Protein AF-A0A9X4RFJ2-F1 (afdb_monomer_lite)

Radius of gyration: 28.26 Å; chains: 1; bounding box: 48×61×90 Å

Foldseek 3Di:
DDDDPDDDDDLLCVCLVVLLVVVVVVDALVRSCVVVVHDSVSSVSNCVNNVHDGDDPDPVVVVVVVVVVLVVLVVLLVVLVVQLVVLVVVLVVCVVVVVVVSNVVSVVSNVVSVVSNCVSCPDPPVVVVVVVVVVVVVVVVVVVVVVVVD

pLDDT: mean 85.07, std 13.11, range [47.47, 97.88]

Sequence (150 aa):
MSAQRPKKPTKAHELAPRVAELHAAGMSAYAIRRELGCAAGTVQRAAQVAGVTFARPPAAAIEAVVIDAAQRRDRLADRWFRAAGAALDNLDGALADGDHQAARAYAMVAGIGTDKLLTLTPAHDPESEGRTAALAALGELMGAIRASDD

Organism: NCBI:txid2710754

Secondary structure (DSSP, 8-state):
--PPPPPPPPHHHHHHHHHHHHHHTT--HHHHHHHTT--HHHHHHHHHHTT--PPPPPHHHHHHHHHHHHHHHHHHHHHHHHHHHHHHHHHHHHHHTT-HHHHHHHHHHHHHHHHHHHHHS----HHHHHHHHHHHHHHHHHHHHHHH--

Structure (mmCIF, N/CA/C/O backbone):
data_AF-A0A9X4RFJ2-F1
#
_entry.id   AF-A0A9X4RFJ2-F1
#
loop_
_atom_site.group_PDB
_atom_site.id
_atom_site.type_symbol
_atom_site.label_atom_id
_atom_site.label_alt_id
_atom_site.label_comp_id
_atom_site.label_asym_id
_atom_site.label_entity_id
_atom_site.label_seq_id
_atom_site.pdbx_PDB_ins_code
_atom_site.Cartn_x
_atom_site.Cartn_y
_atom_site.Cartn_z
_atom_site.occupancy
_atom_site.B_iso_or_equiv
_atom_site.auth_seq_id
_atom_site.auth_comp_id
_atom_site.auth_asym_id
_atom_site.auth_atom_id
_atom_site.pdbx_PDB_model_num
ATOM 1 N N . MET A 1 1 ? 1.860 16.191 59.483 1.00 51.91 1 MET A N 1
ATOM 2 C CA . MET A 1 1 ? 1.108 15.384 58.496 1.00 51.91 1 MET A CA 1
ATOM 3 C C . MET A 1 1 ? 0.820 16.273 57.294 1.00 51.91 1 MET A C 1
ATOM 5 O O . MET A 1 1 ? -0.057 17.121 57.382 1.00 51.91 1 MET A O 1
ATOM 9 N N . SER A 1 2 ? 1.616 16.186 56.225 1.00 47.47 2 SER A N 1
ATOM 10 C CA . SER A 1 2 ? 1.425 17.041 55.043 1.00 47.47 2 SER A CA 1
ATOM 11 C C . SER A 1 2 ? 0.247 16.536 54.215 1.00 47.47 2 SER A C 1
ATOM 13 O O . SER A 1 2 ? 0.302 15.438 53.667 1.00 47.47 2 SER A O 1
ATOM 15 N N . ALA A 1 3 ? -0.817 17.335 54.138 1.00 59.97 3 ALA A N 1
ATOM 16 C CA . ALA A 1 3 ? -1.978 17.066 53.300 1.00 59.97 3 ALA A CA 1
ATOM 17 C C . ALA A 1 3 ? -1.573 17.114 51.819 1.00 59.97 3 ALA A C 1
ATOM 19 O O . ALA A 1 3 ? -1.134 18.144 51.302 1.00 59.97 3 ALA A O 1
ATOM 20 N N . GLN A 1 4 ? -1.693 15.980 51.137 1.00 63.78 4 GLN A N 1
ATOM 21 C CA . GLN A 1 4 ? -1.378 15.862 49.722 1.00 63.78 4 GLN A CA 1
ATOM 22 C C . GLN A 1 4 ? -2.454 16.590 48.908 1.00 63.78 4 GLN A C 1
ATOM 24 O O . GLN A 1 4 ? -3.640 16.283 49.018 1.00 63.78 4 GLN A O 1
ATOM 29 N N . ARG A 1 5 ? -2.051 17.594 48.117 1.00 60.06 5 ARG A N 1
ATOM 30 C CA . ARG A 1 5 ? -2.975 18.346 47.251 1.00 60.06 5 ARG A CA 1
ATOM 31 C C . ARG A 1 5 ? -3.689 17.391 46.281 1.00 60.06 5 ARG A C 1
ATOM 33 O O . ARG A 1 5 ? -3.018 16.534 45.698 1.00 60.06 5 ARG A O 1
ATOM 40 N N . PRO A 1 6 ? -5.005 17.554 46.050 1.00 60.19 6 PRO A N 1
ATOM 41 C CA . PRO A 1 6 ? -5.733 16.718 45.104 1.00 60.19 6 PRO A CA 1
ATOM 42 C C . PRO A 1 6 ? -5.138 16.873 43.697 1.00 60.19 6 PRO A C 1
ATOM 44 O O . PRO A 1 6 ? -4.917 17.987 43.213 1.00 60.19 6 PRO A O 1
ATOM 47 N N . LYS A 1 7 ? -4.837 15.741 43.046 1.00 74.12 7 LYS A N 1
ATOM 48 C CA . LYS A 1 7 ? -4.356 15.707 41.657 1.00 74.12 7 LYS A CA 1
ATOM 49 C C . LYS A 1 7 ? -5.440 16.301 40.758 1.00 74.12 7 LYS A C 1
ATOM 51 O O . LYS A 1 7 ? -6.591 15.880 40.835 1.00 74.12 7 LYS A O 1
ATOM 56 N N . LYS A 1 8 ? -5.070 17.257 39.898 1.00 77.06 8 LYS A N 1
ATOM 57 C CA . LYS A 1 8 ? -5.996 17.803 38.898 1.00 77.06 8 LYS A CA 1
ATOM 58 C C . LYS A 1 8 ? -6.567 16.658 38.048 1.00 77.06 8 LYS A C 1
ATOM 60 O O . LYS A 1 8 ? -5.794 15.768 37.672 1.00 77.06 8 LYS A O 1
ATOM 65 N N . PRO A 1 9 ? -7.878 16.672 37.747 1.00 77.62 9 PRO A N 1
ATOM 66 C CA . PRO A 1 9 ? -8.470 15.685 36.862 1.00 77.62 9 PRO A CA 1
ATOM 67 C C . PRO A 1 9 ? -7.751 15.722 35.514 1.00 77.62 9 PRO A C 1
ATOM 69 O O . PRO A 1 9 ? -7.349 16.775 35.019 1.00 77.62 9 PRO A O 1
ATOM 72 N N . THR A 1 10 ? -7.511 14.545 34.947 1.00 88.25 10 THR A N 1
ATOM 73 C CA . THR A 1 10 ? -6.896 14.455 33.625 1.00 88.25 10 THR A CA 1
ATOM 74 C C . THR A 1 10 ? -7.923 14.832 32.563 1.00 88.25 10 THR A C 1
ATOM 76 O O . THR A 1 10 ? -9.116 14.605 32.743 1.00 88.25 10 THR A O 1
ATOM 79 N N . LYS A 1 11 ? -7.464 15.295 31.396 1.00 88.31 11 LYS A N 1
ATOM 80 C CA . LYS A 1 11 ? -8.329 15.571 30.234 1.00 88.31 11 LYS A CA 1
ATOM 81 C C . LYS A 1 11 ? -9.247 14.393 29.859 1.00 88.31 11 LYS A C 1
ATOM 83 O O . LYS A 1 11 ? -10.318 14.587 29.307 1.00 88.31 11 LYS A O 1
ATOM 88 N N . ALA A 1 12 ? -8.844 13.159 30.173 1.00 90.06 12 ALA A N 1
ATOM 89 C CA . ALA A 1 12 ? -9.683 11.978 29.984 1.00 90.06 12 ALA A CA 1
ATOM 90 C C . ALA A 1 12 ? -10.909 11.951 30.918 1.00 90.06 12 ALA A C 1
ATOM 92 O O . ALA A 1 12 ? -11.975 11.547 30.475 1.00 90.06 12 ALA A O 1
ATOM 93 N N . HIS A 1 13 ? -10.780 12.409 32.169 1.00 92.44 13 HIS A N 1
ATOM 94 C CA . HIS A 1 13 ? -11.915 12.536 33.092 1.00 92.44 13 HIS A CA 1
ATOM 95 C C . HIS A 1 13 ? -12.878 13.638 32.652 1.00 92.44 13 HIS A C 1
ATOM 97 O O . HIS A 1 13 ? -14.085 13.459 32.740 1.00 92.44 13 HIS A O 1
ATOM 103 N N . GLU A 1 14 ? -12.350 14.745 32.129 1.00 94.06 14 GLU A N 1
ATOM 104 C CA . GLU A 1 14 ? -13.168 15.845 31.601 1.00 94.06 14 GLU A CA 1
ATOM 105 C C . GLU A 1 14 ? -13.979 15.414 30.370 1.00 94.06 14 GLU A C 1
ATOM 107 O O . GLU A 1 14 ? -15.135 15.794 30.219 1.00 94.06 14 GLU A O 1
ATOM 112 N N . LEU A 1 15 ? -13.385 14.595 29.495 1.00 94.31 15 LEU A N 1
ATOM 113 C CA . LEU A 1 15 ? -14.025 14.134 28.261 1.00 94.31 15 LEU A CA 1
ATOM 114 C C . LEU A 1 15 ? -14.919 12.899 28.449 1.00 94.31 15 LEU A C 1
ATOM 116 O O . LEU A 1 15 ? -15.714 12.603 27.559 1.00 94.31 15 LEU A O 1
ATOM 120 N N . ALA A 1 16 ? -14.808 12.178 29.568 1.00 95.19 16 ALA A N 1
ATOM 121 C CA . ALA A 1 16 ? -15.536 10.931 29.810 1.00 95.19 16 ALA A CA 1
ATOM 122 C C . ALA A 1 16 ? -17.068 11.058 29.655 1.00 95.19 16 ALA A C 1
ATOM 124 O O . ALA A 1 16 ? -17.634 10.235 28.931 1.00 95.19 16 ALA A O 1
ATOM 125 N N . PRO A 1 17 ? -17.748 12.090 30.207 1.00 95.94 17 PRO A N 1
ATOM 126 C CA . PRO A 1 17 ? -19.195 12.244 30.033 1.00 95.94 17 PRO A CA 1
ATOM 127 C C . PRO A 1 17 ? -19.581 12.397 28.561 1.00 95.94 17 PRO A C 1
ATOM 129 O O . PRO A 1 17 ? -20.472 11.712 28.064 1.00 95.94 17 PRO A O 1
ATOM 132 N N . ARG A 1 18 ? -18.834 13.226 27.824 1.00 95.62 18 ARG A N 1
ATOM 133 C CA . ARG A 1 18 ? -19.115 13.478 26.410 1.00 95.62 18 ARG A CA 1
ATOM 134 C C . ARG A 1 18 ? -18.845 12.251 25.538 1.00 95.62 18 ARG A C 1
ATOM 136 O O . ARG A 1 18 ? -19.575 12.002 24.585 1.00 95.62 18 ARG A O 1
ATOM 143 N N . VAL A 1 19 ? -17.818 11.464 25.862 1.00 95.81 19 VAL A N 1
ATOM 144 C CA . VAL A 1 19 ? -17.551 10.184 25.188 1.00 95.81 19 VAL A CA 1
ATOM 145 C C . VAL A 1 19 ? -18.693 9.193 25.423 1.00 95.81 19 VAL A C 1
ATOM 147 O O . VAL A 1 19 ? -19.102 8.530 24.472 1.00 95.81 19 VAL A O 1
ATOM 150 N N . ALA A 1 20 ? -19.235 9.115 26.643 1.00 95.81 20 ALA A N 1
ATOM 151 C CA . ALA A 1 20 ? -20.374 8.253 26.955 1.00 95.81 20 ALA A CA 1
ATOM 152 C C . ALA A 1 20 ? -21.629 8.645 26.160 1.00 95.81 20 ALA A C 1
ATOM 154 O O . ALA A 1 20 ? -22.263 7.781 25.559 1.00 95.81 20 ALA A O 1
ATOM 155 N N . GLU A 1 21 ? -21.945 9.943 26.099 1.00 96.19 21 GLU A N 1
ATOM 156 C CA . GLU A 1 21 ? -23.078 10.475 25.328 1.00 96.19 21 GLU A CA 1
ATOM 157 C C . GLU A 1 21 ? -22.975 10.130 23.838 1.00 96.19 21 GLU A C 1
ATOM 159 O O . GLU A 1 21 ? -23.916 9.600 23.249 1.00 96.19 21 GLU A O 1
ATOM 164 N N . LEU A 1 22 ? -21.821 10.395 23.221 1.00 95.00 22 LEU A N 1
ATOM 165 C CA . LEU A 1 22 ? -21.629 10.138 21.793 1.00 95.00 22 LEU A CA 1
ATOM 166 C C . LEU A 1 22 ? -21.613 8.632 21.485 1.00 95.00 22 LEU A C 1
ATOM 168 O O . LEU A 1 22 ? -22.110 8.208 20.443 1.00 95.00 22 LEU A O 1
ATOM 172 N N . HIS A 1 23 ? -21.090 7.810 22.399 1.00 94.06 23 HIS A N 1
ATOM 173 C CA . HIS A 1 23 ? -21.165 6.355 22.277 1.00 94.06 23 HIS A CA 1
ATOM 174 C C . HIS A 1 23 ? -22.611 5.852 22.374 1.00 94.06 23 HIS A C 1
ATOM 176 O O . HIS A 1 23 ? -23.016 5.008 21.578 1.00 94.06 23 HIS A O 1
ATOM 182 N N . ALA A 1 24 ? -23.410 6.393 23.300 1.00 93.44 24 ALA A N 1
ATOM 183 C CA . ALA A 1 24 ? -24.834 6.080 23.413 1.00 93.44 24 ALA A CA 1
ATOM 184 C C . ALA A 1 24 ? -25.626 6.507 22.164 1.00 93.44 24 ALA A C 1
ATOM 186 O O . ALA A 1 24 ? -26.573 5.829 21.779 1.00 93.44 24 ALA A O 1
ATOM 187 N N . ALA A 1 25 ? -25.187 7.566 21.477 1.00 93.75 25 ALA A N 1
ATOM 188 C CA . ALA A 1 25 ? -25.693 7.961 20.161 1.00 93.75 25 ALA A CA 1
ATOM 189 C C . ALA A 1 25 ? -25.227 7.040 19.007 1.00 93.75 25 ALA A C 1
ATOM 191 O O . ALA A 1 25 ? -25.482 7.333 17.840 1.00 93.75 25 ALA A O 1
ATOM 192 N N . GLY A 1 26 ? -24.528 5.940 19.306 1.00 92.00 26 GLY A N 1
ATOM 193 C CA . GLY A 1 26 ? -24.064 4.957 18.326 1.00 92.00 26 GLY A CA 1
ATOM 194 C C . GLY A 1 26 ? -22.800 5.366 17.566 1.00 92.00 26 GLY A C 1
ATOM 195 O O . GLY A 1 26 ? -22.444 4.725 16.575 1.00 92.00 26 GLY A O 1
ATOM 196 N N . MET A 1 27 ? -22.097 6.421 17.990 1.00 92.62 27 MET A N 1
ATOM 197 C CA . MET A 1 27 ? -20.885 6.857 17.298 1.00 92.62 27 MET A CA 1
ATOM 198 C C . MET A 1 27 ? -19.708 5.918 17.570 1.00 92.62 27 MET A C 1
ATOM 200 O O . MET A 1 27 ? -19.433 5.510 18.700 1.00 92.62 27 MET A O 1
ATOM 204 N N . SER A 1 28 ? -18.938 5.635 16.518 1.00 91.94 28 SER A N 1
ATOM 205 C CA . SER A 1 28 ? -17.688 4.886 16.641 1.00 91.94 28 SER A CA 1
ATOM 206 C C . SER A 1 28 ? -16.602 5.712 17.339 1.00 91.94 28 SER A C 1
ATOM 208 O O . SER A 1 28 ? -16.590 6.944 17.274 1.00 91.94 28 SER A O 1
ATOM 210 N N . ALA A 1 29 ? -15.608 5.040 17.930 1.00 90.88 29 ALA A N 1
ATOM 211 C CA . ALA A 1 29 ? -14.456 5.698 18.556 1.00 90.88 29 ALA A CA 1
ATOM 212 C C . ALA A 1 29 ? -13.755 6.700 17.620 1.00 90.88 29 ALA A C 1
ATOM 214 O O . ALA A 1 29 ? -13.290 7.754 18.056 1.00 90.88 29 ALA A O 1
ATOM 215 N N . TYR A 1 30 ? -13.687 6.386 16.320 1.00 92.19 30 TYR A N 1
ATOM 216 C CA . TYR A 1 30 ? -13.103 7.272 15.316 1.00 92.19 30 TYR A CA 1
ATOM 217 C C . TYR A 1 30 ? -13.932 8.545 15.118 1.00 92.19 30 TYR A C 1
ATOM 219 O O . TYR A 1 30 ? -13.360 9.635 15.061 1.00 92.19 30 TYR A O 1
ATOM 227 N N . ALA A 1 31 ? -15.258 8.415 15.031 1.00 92.44 31 ALA A N 1
ATOM 228 C CA . ALA A 1 31 ? -16.156 9.553 14.879 1.00 92.44 31 ALA A CA 1
ATOM 229 C C . ALA A 1 31 ? -16.092 10.464 16.113 1.00 92.44 31 ALA A C 1
ATOM 231 O O . ALA A 1 31 ? -15.902 11.668 15.976 1.00 92.44 31 ALA A O 1
ATOM 232 N N . ILE A 1 32 ? -16.098 9.880 17.315 1.00 94.38 32 ILE A N 1
ATOM 233 C CA . ILE A 1 32 ? -15.936 10.609 18.583 1.00 94.38 32 ILE A CA 1
ATOM 234 C C . ILE A 1 32 ? -14.597 11.347 18.635 1.00 94.38 32 ILE A C 1
ATOM 236 O O . ILE A 1 32 ? -14.524 12.504 19.032 1.00 94.38 32 ILE A O 1
ATOM 240 N N . ARG A 1 33 ? -13.513 10.706 18.194 1.00 95.25 33 ARG A N 1
ATOM 241 C CA . ARG A 1 33 ? -12.189 11.337 18.124 1.00 95.25 33 ARG A CA 1
ATOM 242 C C . ARG A 1 33 ? -12.182 12.573 17.220 1.00 95.25 33 ARG A C 1
ATOM 244 O O . ARG A 1 33 ? -11.536 13.562 17.563 1.00 95.25 33 ARG A O 1
ATOM 251 N N . ARG A 1 34 ? -12.848 12.492 16.063 1.00 95.62 34 ARG A N 1
ATOM 252 C CA . ARG A 1 34 ? -12.974 13.602 15.105 1.00 95.62 34 ARG A CA 1
ATOM 253 C C . ARG A 1 34 ? -13.818 14.732 15.685 1.00 95.62 34 ARG A C 1
ATOM 255 O O . ARG A 1 34 ? -13.378 15.872 15.617 1.00 95.62 34 ARG A O 1
ATOM 262 N N . GLU A 1 35 ? -14.943 14.387 16.299 1.00 95.56 35 GLU A N 1
ATOM 263 C CA . GLU A 1 35 ? -15.862 15.323 16.951 1.00 95.56 35 GLU A CA 1
ATOM 264 C C . GLU A 1 35 ? -15.183 16.089 18.095 1.00 95.56 35 GLU A C 1
ATOM 266 O O . GLU A 1 35 ? -15.245 17.310 18.173 1.00 95.56 35 GLU A O 1
ATOM 271 N N . LEU A 1 36 ? -14.455 15.380 18.962 1.00 94.31 36 LEU A N 1
ATOM 272 C CA . LEU A 1 36 ? -13.803 15.966 20.137 1.00 94.31 36 LEU A CA 1
ATOM 273 C C . LEU A 1 36 ? -12.417 16.561 19.847 1.00 94.31 36 LEU A C 1
ATOM 275 O O . LEU A 1 36 ? -11.757 17.046 20.769 1.00 94.31 36 LEU A O 1
ATOM 279 N N . GLY A 1 37 ? -11.930 16.473 18.605 1.00 94.56 37 GLY A N 1
ATOM 280 C CA . GLY A 1 37 ? -10.637 17.028 18.197 1.00 94.56 37 GLY A CA 1
ATOM 281 C C . GLY A 1 37 ? -9.446 16.523 19.023 1.00 94.56 37 GLY A C 1
ATOM 282 O O . GLY A 1 37 ? -8.520 17.282 19.307 1.00 94.56 37 GLY A O 1
ATOM 283 N N . CYS A 1 38 ? -9.463 15.260 19.462 1.00 93.00 38 CYS A N 1
ATOM 284 C CA . CYS A 1 38 ? -8.439 14.714 20.360 1.00 93.00 38 CYS A CA 1
ATOM 285 C C . CYS A 1 38 ? -7.742 13.461 19.803 1.00 93.00 38 CYS A C 1
ATOM 287 O O . CYS A 1 38 ? -8.084 12.936 18.745 1.00 93.00 38 CYS A O 1
ATOM 289 N N . ALA A 1 39 ? -6.696 12.993 20.489 1.00 93.06 39 ALA A N 1
ATOM 290 C CA . ALA A 1 39 ? -5.982 11.779 20.103 1.00 93.06 39 ALA A CA 1
ATOM 291 C C . ALA A 1 39 ? -6.802 10.519 20.432 1.00 93.06 39 ALA A C 1
ATOM 293 O O . ALA A 1 39 ? -7.526 10.483 21.427 1.00 93.06 39 ALA A O 1
ATOM 294 N N . ALA A 1 40 ? -6.622 9.448 19.650 1.00 91.38 40 ALA A N 1
ATOM 295 C CA . ALA A 1 40 ? -7.312 8.171 19.870 1.00 91.38 40 ALA A CA 1
ATOM 296 C C . ALA A 1 40 ? -7.080 7.616 21.288 1.00 91.38 40 ALA A C 1
ATOM 298 O O . ALA A 1 40 ? -8.024 7.218 21.966 1.00 91.38 40 ALA A O 1
ATOM 299 N N . GLY A 1 41 ? -5.839 7.692 21.784 1.00 91.88 41 GLY A N 1
ATOM 300 C CA . GLY A 1 41 ? -5.506 7.263 23.144 1.00 91.88 41 GLY A CA 1
ATOM 301 C C . GLY A 1 41 ? -6.197 8.079 24.245 1.00 91.88 41 GLY A C 1
ATOM 302 O O . GLY A 1 41 ? -6.409 7.561 25.339 1.00 91.88 41 GLY A O 1
ATOM 303 N N . THR A 1 42 ? -6.580 9.331 23.970 1.00 93.31 42 THR A N 1
ATOM 304 C CA . THR A 1 42 ? -7.358 10.157 24.906 1.00 93.31 42 THR A CA 1
ATOM 305 C C . THR A 1 42 ? -8.809 9.693 24.961 1.00 93.31 42 THR A C 1
ATOM 307 O O . THR A 1 42 ? -9.330 9.518 26.058 1.00 93.31 42 THR A O 1
ATOM 310 N N . VAL A 1 43 ? -9.432 9.426 23.806 1.00 93.94 43 VAL A N 1
ATOM 311 C CA . VAL A 1 43 ? -10.795 8.863 23.732 1.00 93.94 43 VAL A CA 1
ATOM 312 C C . VAL A 1 43 ? -10.859 7.511 24.430 1.00 93.94 43 VAL A C 1
ATOM 314 O O . VAL A 1 43 ? -11.790 7.261 25.181 1.00 93.94 43 VAL A O 1
ATOM 317 N N . GLN A 1 44 ? -9.850 6.658 24.250 1.00 93.25 44 GLN A N 1
ATOM 318 C CA . GLN A 1 44 ? -9.837 5.330 24.861 1.00 93.25 44 GLN A CA 1
ATOM 319 C C . GLN A 1 44 ? -9.700 5.380 26.386 1.00 93.25 44 GLN A C 1
ATOM 321 O O . GLN A 1 44 ? -10.394 4.651 27.088 1.00 93.25 44 GLN A O 1
ATOM 326 N N . ARG A 1 45 ? -8.870 6.286 26.916 1.00 93.81 45 ARG A N 1
ATOM 327 C CA . ARG A 1 45 ? -8.793 6.528 28.365 1.00 93.81 45 ARG A CA 1
ATOM 328 C C . ARG A 1 45 ? -10.080 7.143 28.915 1.00 93.81 45 ARG A C 1
ATOM 330 O O . ARG A 1 45 ? -10.519 6.754 29.987 1.00 93.81 45 ARG A O 1
ATOM 337 N N . ALA A 1 46 ? -10.694 8.076 28.190 1.00 94.50 46 ALA A N 1
ATOM 338 C CA . ALA A 1 46 ? -11.979 8.659 28.574 1.00 94.50 46 ALA A CA 1
ATOM 339 C C . ALA A 1 46 ? -13.109 7.613 28.556 1.00 94.50 46 ALA A C 1
ATOM 341 O O . ALA A 1 46 ? -13.929 7.587 29.464 1.00 94.50 46 ALA A O 1
ATOM 342 N N . ALA A 1 47 ? -13.101 6.704 27.579 1.00 93.56 47 ALA A N 1
ATOM 343 C CA . ALA A 1 47 ? -14.028 5.581 27.494 1.00 93.56 47 ALA A CA 1
ATOM 344 C C . ALA A 1 47 ? -13.875 4.609 28.672 1.00 93.56 47 ALA A C 1
ATOM 346 O O . ALA A 1 47 ? -14.873 4.211 29.262 1.00 93.56 47 ALA A O 1
ATOM 347 N N . GLN A 1 48 ? -12.635 4.302 29.076 1.00 93.94 48 GLN A N 1
ATOM 348 C CA . GLN A 1 48 ? -12.359 3.517 30.285 1.00 93.94 48 GLN A CA 1
ATOM 349 C C . GLN A 1 48 ? -12.905 4.195 31.547 1.00 93.94 48 GLN A C 1
ATOM 351 O O . GLN A 1 48 ? -13.540 3.534 32.360 1.00 93.94 48 GLN A O 1
ATOM 356 N N . VAL A 1 49 ? -12.699 5.510 31.694 1.00 93.56 49 VAL A N 1
ATOM 357 C CA . VAL A 1 49 ? -13.251 6.289 32.820 1.00 93.56 49 VAL A CA 1
ATOM 358 C C . VAL A 1 49 ? -14.784 6.291 32.798 1.00 93.56 49 VAL A C 1
ATOM 360 O O . VAL A 1 49 ? -15.409 6.201 33.848 1.00 93.56 49 VAL A O 1
ATOM 363 N N . ALA A 1 50 ? -15.388 6.356 31.611 1.00 92.69 50 ALA A N 1
ATOM 364 C CA . ALA A 1 50 ? -16.835 6.311 31.412 1.00 92.69 50 ALA A CA 1
ATOM 365 C C . ALA A 1 50 ? -17.444 4.897 31.488 1.00 92.69 50 ALA A C 1
ATOM 367 O O . ALA A 1 50 ? -18.663 4.762 31.409 1.00 92.69 50 ALA A O 1
ATOM 368 N N . GLY A 1 51 ? -16.627 3.844 31.592 1.00 93.06 51 GLY A N 1
ATOM 369 C CA . GLY A 1 51 ? -17.094 2.455 31.582 1.00 93.06 51 GLY A CA 1
ATOM 370 C C . GLY A 1 51 ? -17.668 1.979 30.240 1.00 93.06 51 GLY A C 1
ATOM 371 O O . GLY A 1 51 ? -18.396 0.990 30.212 1.00 93.06 51 GLY A O 1
ATOM 372 N N . VAL A 1 52 ? -17.358 2.650 29.124 1.00 92.25 52 VAL A N 1
ATOM 373 C CA . VAL A 1 52 ? -17.835 2.261 27.785 1.00 92.25 52 VAL A CA 1
ATOM 374 C C . VAL A 1 52 ? -16.758 1.506 27.014 1.00 92.25 52 VAL A C 1
ATOM 376 O O . VAL A 1 52 ? -15.576 1.852 27.047 1.00 92.25 52 VAL A O 1
ATOM 379 N N . THR A 1 53 ? -17.170 0.468 26.288 1.00 90.00 53 THR A N 1
ATOM 380 C CA . THR A 1 53 ? -16.274 -0.346 25.461 1.00 90.00 53 THR A CA 1
ATOM 381 C C . THR A 1 53 ? -16.720 -0.271 24.014 1.00 90.00 53 THR A C 1
ATOM 383 O O . THR A 1 53 ? -17.851 -0.614 23.691 1.00 90.00 53 THR A O 1
ATOM 386 N N . PHE A 1 54 ? -15.816 0.144 23.131 1.00 87.88 54 PHE A N 1
ATOM 387 C CA . PHE A 1 54 ? -16.071 0.090 21.699 1.00 87.88 54 PHE A CA 1
ATOM 388 C C . PHE A 1 54 ? -15.909 -1.344 21.204 1.00 87.88 54 PHE A C 1
ATOM 390 O O . PHE A 1 54 ? -14.900 -1.991 21.495 1.00 87.88 54 PHE A O 1
ATOM 397 N N . ALA A 1 55 ? -16.874 -1.824 20.422 1.00 80.06 55 ALA A N 1
ATOM 398 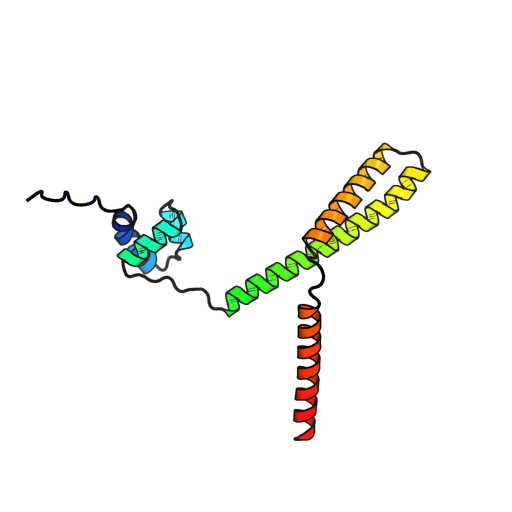C CA . ALA A 1 55 ? -16.748 -3.113 19.761 1.00 80.06 55 ALA A CA 1
ATOM 399 C C . ALA A 1 55 ? -15.516 -3.112 18.844 1.00 80.06 55 ALA A C 1
ATOM 401 O O . ALA A 1 55 ? -15.337 -2.221 18.007 1.00 80.06 55 ALA A O 1
ATOM 402 N N . ARG A 1 56 ? -14.653 -4.119 19.003 1.00 74.12 56 ARG A N 1
ATOM 403 C CA . ARG A 1 56 ? -13.589 -4.380 18.034 1.00 74.12 56 ARG A CA 1
ATOM 404 C C . ARG A 1 56 ? -14.247 -4.922 16.758 1.00 74.12 56 ARG A C 1
ATOM 406 O O . ARG A 1 56 ? -15.166 -5.733 16.880 1.00 74.12 56 ARG A O 1
ATOM 413 N N . PRO A 1 57 ? -13.811 -4.507 15.554 1.00 74.25 57 PRO A N 1
ATOM 414 C CA . PRO A 1 57 ? -14.298 -5.136 14.334 1.00 74.25 57 PRO A CA 1
ATOM 415 C C . PRO A 1 57 ? -14.055 -6.654 14.393 1.00 74.25 57 PRO A C 1
ATOM 417 O O . PRO A 1 57 ? -13.057 -7.084 14.988 1.00 74.25 57 PRO A O 1
ATOM 420 N N . PRO A 1 58 ? -14.950 -7.466 13.804 1.00 75.81 58 PRO A N 1
ATOM 421 C CA . PRO A 1 58 ? -14.788 -8.914 13.786 1.00 75.81 58 PRO A CA 1
ATOM 422 C C . PRO A 1 58 ? -13.483 -9.289 13.074 1.00 75.81 58 PRO A C 1
ATOM 424 O O . PRO A 1 58 ? -13.062 -8.598 12.145 1.00 75.81 58 PRO A O 1
ATOM 427 N N . ALA A 1 59 ? -12.848 -10.391 13.488 1.00 73.25 59 ALA A N 1
ATOM 428 C CA . ALA A 1 59 ? -11.574 -10.846 12.918 1.00 73.25 59 ALA A CA 1
ATOM 429 C C . ALA A 1 59 ? -11.629 -10.973 11.383 1.00 73.25 59 ALA A C 1
ATOM 431 O O . ALA A 1 59 ? -10.712 -10.520 10.707 1.00 73.25 59 ALA A O 1
ATOM 432 N N . ALA A 1 60 ? -12.756 -11.447 10.842 1.00 66.81 60 ALA A N 1
ATOM 433 C CA . ALA A 1 60 ? -13.003 -11.539 9.403 1.00 66.81 60 ALA A CA 1
ATOM 434 C C . ALA A 1 60 ? -12.917 -10.185 8.669 1.00 66.81 60 ALA A C 1
ATOM 436 O O . ALA A 1 60 ? -12.431 -10.117 7.545 1.00 66.81 60 ALA A O 1
ATOM 437 N N . ALA A 1 61 ? -13.344 -9.081 9.296 1.00 69.69 61 ALA A N 1
ATOM 438 C CA . ALA A 1 61 ? -13.227 -7.752 8.692 1.00 69.69 61 ALA A CA 1
ATOM 439 C C . ALA A 1 61 ? -11.771 -7.264 8.667 1.00 69.69 61 ALA A C 1
ATOM 441 O O . ALA A 1 61 ? -11.363 -6.579 7.732 1.00 69.69 61 ALA A O 1
ATOM 442 N N . ILE A 1 62 ? -10.977 -7.628 9.678 1.00 72.44 62 ILE A N 1
ATOM 443 C CA . ILE A 1 62 ? -9.539 -7.333 9.708 1.00 72.44 62 ILE A CA 1
ATOM 444 C C . ILE A 1 62 ? -8.826 -8.148 8.625 1.00 72.44 62 ILE A C 1
ATOM 446 O O . ILE A 1 62 ? -8.039 -7.593 7.864 1.00 72.44 62 ILE A O 1
ATOM 450 N N . GLU A 1 63 ? -9.137 -9.437 8.526 1.00 61.72 63 GLU A N 1
ATOM 451 C CA . GLU A 1 63 ? -8.587 -10.342 7.518 1.00 61.72 63 GLU A CA 1
ATOM 452 C C . GLU A 1 63 ? -8.899 -9.870 6.094 1.00 61.72 63 GLU A C 1
ATOM 454 O O . GLU A 1 63 ? -7.988 -9.755 5.279 1.00 61.72 63 GLU A O 1
ATOM 459 N N . ALA A 1 64 ? -10.144 -9.470 5.814 1.00 66.81 64 ALA A N 1
ATOM 460 C CA . ALA A 1 64 ? -10.525 -8.912 4.518 1.00 66.81 64 ALA A CA 1
ATOM 461 C C . ALA A 1 64 ? -9.720 -7.650 4.152 1.00 66.81 64 ALA A C 1
ATOM 463 O O . ALA A 1 64 ? -9.282 -7.506 3.012 1.00 66.81 64 ALA A O 1
ATOM 464 N N . VAL A 1 65 ? -9.469 -6.752 5.116 1.00 72.62 65 VAL A N 1
ATOM 465 C CA . VAL A 1 65 ? -8.627 -5.559 4.900 1.00 72.62 65 VAL A CA 1
ATOM 466 C C . VAL A 1 65 ? -7.173 -5.943 4.624 1.00 72.62 65 VAL A C 1
ATOM 468 O O . VAL A 1 65 ? -6.526 -5.315 3.787 1.00 72.62 65 VAL A O 1
ATOM 471 N N . VAL A 1 66 ? -6.651 -6.964 5.306 1.00 73.12 66 VAL A N 1
ATOM 472 C CA . VAL A 1 66 ? -5.289 -7.469 5.079 1.00 73.12 66 VAL A CA 1
ATOM 473 C C . VAL A 1 66 ? -5.164 -8.091 3.687 1.00 73.12 66 VAL A C 1
ATOM 475 O O . VAL A 1 66 ? -4.215 -7.763 2.975 1.00 73.12 66 VAL A O 1
ATOM 478 N N . ILE A 1 67 ? -6.129 -8.918 3.276 1.00 69.44 67 ILE A N 1
ATOM 479 C CA . ILE A 1 67 ? -6.183 -9.521 1.936 1.00 69.44 67 ILE A CA 1
ATOM 480 C C . ILE A 1 67 ? -6.228 -8.427 0.867 1.00 69.44 67 ILE A C 1
ATOM 482 O O . ILE A 1 67 ? -5.424 -8.437 -0.063 1.00 69.44 67 ILE A O 1
ATOM 486 N N . ASP A 1 68 ? -7.103 -7.435 1.0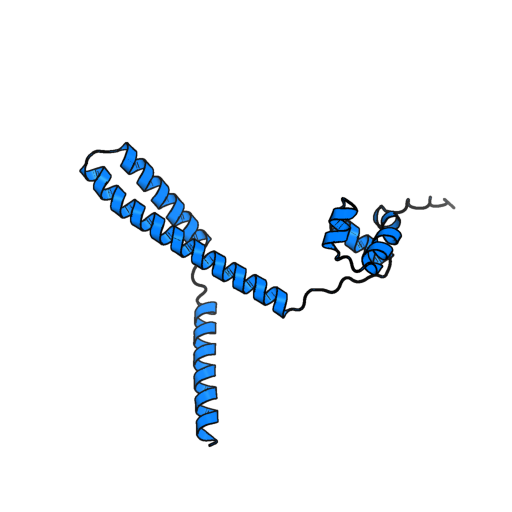23 1.00 78.69 68 ASP A N 1
ATOM 487 C CA . ASP A 1 68 ? -7.203 -6.319 0.080 1.00 78.69 68 ASP A CA 1
ATOM 488 C C . ASP A 1 68 ? -5.911 -5.476 0.037 1.00 78.69 68 ASP A C 1
ATOM 490 O O . ASP A 1 68 ? -5.479 -5.026 -1.026 1.00 78.69 68 ASP A O 1
ATOM 494 N N . ALA A 1 69 ? -5.231 -5.293 1.172 1.00 73.88 69 ALA A N 1
ATOM 495 C CA . ALA A 1 69 ? -3.936 -4.617 1.213 1.00 73.88 69 ALA A CA 1
ATOM 496 C C . ALA A 1 69 ? -2.825 -5.415 0.507 1.00 73.88 69 ALA A C 1
ATOM 498 O O . ALA A 1 69 ? -1.959 -4.801 -0.118 1.00 73.88 69 ALA A O 1
ATOM 499 N N . ALA A 1 70 ? -2.839 -6.749 0.593 1.00 75.75 70 ALA A N 1
ATOM 500 C CA . ALA A 1 70 ? -1.915 -7.619 -0.135 1.00 75.75 70 ALA A CA 1
ATOM 501 C C . ALA A 1 70 ? -2.172 -7.544 -1.647 1.00 75.75 70 ALA A C 1
ATOM 503 O O . ALA A 1 70 ? -1.276 -7.168 -2.395 1.00 75.75 70 ALA A O 1
ATOM 504 N N . GLN A 1 71 ? -3.427 -7.716 -2.074 1.00 79.81 71 GLN A N 1
ATOM 505 C CA . GLN A 1 71 ? -3.820 -7.616 -3.485 1.00 79.81 71 GLN A CA 1
ATOM 506 C C . GLN A 1 71 ? -3.470 -6.256 -4.103 1.00 79.81 71 GLN A C 1
ATOM 508 O O . GLN A 1 71 ? -3.054 -6.168 -5.260 1.00 79.81 71 GLN A O 1
ATOM 513 N N . ARG A 1 72 ? -3.633 -5.161 -3.349 1.00 81.06 72 ARG A N 1
ATOM 514 C CA . ARG A 1 72 ? -3.217 -3.825 -3.801 1.00 81.06 72 ARG A CA 1
ATOM 515 C C . ARG A 1 72 ? -1.705 -3.712 -3.974 1.00 81.06 72 ARG A C 1
ATOM 517 O O . ARG A 1 72 ? -1.265 -3.003 -4.879 1.00 81.06 72 ARG A O 1
ATOM 524 N N . ARG A 1 73 ? -0.928 -4.391 -3.130 1.00 86.44 73 ARG A N 1
ATOM 525 C CA . ARG A 1 73 ? 0.534 -4.445 -3.221 1.00 86.44 73 ARG A CA 1
ATOM 526 C C 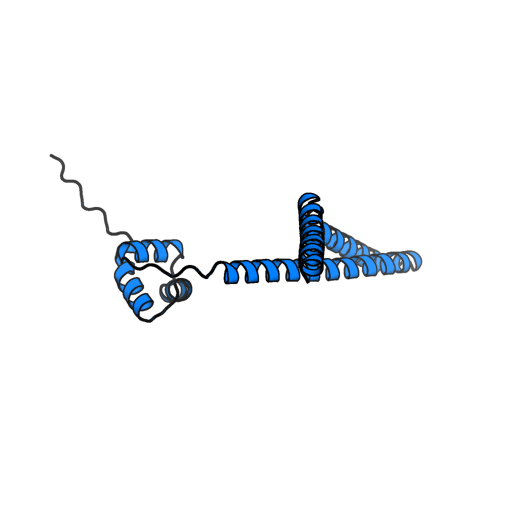. ARG A 1 73 ? 0.972 -5.207 -4.468 1.00 86.44 73 ARG A C 1
ATOM 528 O O . ARG A 1 73 ? 1.768 -4.663 -5.226 1.00 86.44 73 ARG A O 1
ATOM 535 N N . ASP A 1 74 ? 0.362 -6.358 -4.734 1.00 85.38 74 ASP A N 1
ATOM 536 C CA . ASP A 1 74 ? 0.654 -7.188 -5.910 1.00 85.38 74 ASP A CA 1
ATOM 537 C C . ASP A 1 74 ? 0.365 -6.427 -7.208 1.00 85.38 74 ASP A C 1
ATOM 539 O O . ASP A 1 74 ? 1.227 -6.288 -8.072 1.00 85.38 74 ASP A O 1
ATOM 543 N N . ARG A 1 75 ? -0.813 -5.793 -7.302 1.00 87.06 75 ARG A N 1
ATOM 544 C CA . ARG A 1 75 ? -1.166 -4.949 -8.459 1.00 87.06 75 ARG A CA 1
ATOM 545 C C . ARG A 1 75 ? -0.192 -3.791 -8.659 1.00 87.06 75 ARG A C 1
ATOM 547 O O . ARG A 1 75 ? 0.021 -3.355 -9.789 1.00 87.06 75 ARG A O 1
ATOM 554 N N . LEU A 1 76 ? 0.347 -3.231 -7.579 1.00 90.56 76 LEU A N 1
ATOM 555 C CA . LEU A 1 76 ? 1.323 -2.151 -7.671 1.00 90.56 76 LEU A CA 1
ATOM 556 C C . LEU A 1 76 ? 2.691 -2.675 -8.123 1.00 90.56 76 LEU A C 1
ATOM 558 O O . LEU A 1 76 ? 3.323 -2.023 -8.954 1.00 90.56 76 LEU A O 1
ATOM 562 N N . ALA A 1 77 ? 3.113 -3.842 -7.630 1.00 90.44 77 ALA A N 1
ATOM 563 C CA . ALA A 1 77 ? 4.325 -4.520 -8.075 1.00 90.44 77 ALA A CA 1
ATOM 564 C C . ALA A 1 77 ? 4.252 -4.824 -9.580 1.00 90.44 77 ALA A C 1
ATOM 566 O O . ALA A 1 77 ? 5.123 -4.380 -10.322 1.00 90.44 77 ALA A O 1
ATOM 567 N N . ASP A 1 78 ? 3.158 -5.415 -10.066 1.00 90.62 78 ASP A N 1
ATOM 568 C CA . ASP A 1 78 ? 2.947 -5.685 -11.498 1.00 90.62 78 ASP A CA 1
ATOM 569 C C . ASP A 1 78 ? 3.083 -4.431 -12.372 1.00 90.62 78 ASP A C 1
ATOM 571 O O . ASP A 1 78 ? 3.664 -4.461 -13.460 1.00 90.62 78 ASP A O 1
ATOM 575 N N . ARG A 1 79 ? 2.542 -3.297 -11.911 1.00 94.25 79 ARG A N 1
ATOM 576 C CA . ARG A 1 79 ? 2.631 -2.030 -12.652 1.00 94.25 79 ARG A CA 1
ATOM 577 C C . ARG A 1 79 ? 4.061 -1.507 -12.702 1.00 94.25 79 ARG A C 1
ATOM 579 O O . ARG A 1 79 ? 4.481 -1.045 -13.761 1.00 94.25 79 ARG A O 1
ATOM 586 N N . TRP A 1 80 ? 4.804 -1.598 -11.600 1.00 95.06 80 TRP A N 1
ATOM 587 C CA . TRP A 1 80 ? 6.219 -1.224 -11.581 1.00 95.06 80 TRP A CA 1
ATOM 588 C C . TRP A 1 80 ? 7.079 -2.165 -12.422 1.00 95.06 80 TRP A C 1
ATOM 590 O O . TRP A 1 80 ? 7.969 -1.678 -13.113 1.00 95.06 80 TRP A O 1
ATOM 600 N N . PHE A 1 81 ? 6.771 -3.465 -12.444 1.00 93.06 81 PHE A N 1
ATOM 601 C CA . PHE A 1 81 ? 7.440 -4.450 -13.298 1.00 93.06 81 PHE A CA 1
ATOM 602 C C . PHE A 1 81 ? 7.320 -4.071 -14.769 1.00 93.06 81 PHE A C 1
ATOM 604 O O . PHE A 1 81 ? 8.324 -3.919 -15.463 1.00 93.06 81 PHE A O 1
ATOM 611 N N . ARG A 1 82 ? 6.090 -3.814 -15.227 1.00 94.81 82 ARG A N 1
ATOM 612 C CA . ARG A 1 82 ? 5.837 -3.398 -16.612 1.00 94.81 82 ARG A CA 1
ATOM 613 C C . ARG A 1 82 ? 6.491 -2.059 -16.945 1.00 94.81 82 ARG A C 1
ATOM 615 O O . ARG A 1 82 ? 7.044 -1.917 -18.029 1.00 94.81 82 ARG A O 1
ATOM 622 N N . ALA A 1 83 ? 6.439 -1.088 -16.032 1.00 94.75 83 ALA A N 1
ATOM 623 C CA . ALA A 1 83 ? 7.051 0.221 -16.248 1.00 94.75 83 ALA A CA 1
ATOM 624 C C . ALA A 1 83 ? 8.583 0.139 -16.347 1.00 94.75 83 ALA A C 1
ATOM 626 O O . ALA A 1 83 ? 9.168 0.783 -17.214 1.00 94.75 83 ALA A O 1
ATOM 627 N N . ALA A 1 84 ? 9.223 -0.662 -15.491 1.00 94.56 84 ALA A N 1
ATOM 628 C CA . ALA A 1 84 ? 10.665 -0.873 -15.527 1.00 94.56 84 ALA A CA 1
ATOM 629 C C . ALA A 1 84 ? 11.095 -1.601 -16.808 1.00 94.56 84 ALA A C 1
ATOM 631 O O . ALA A 1 84 ? 12.026 -1.145 -17.463 1.00 94.56 84 ALA A O 1
ATOM 632 N N . GLY A 1 85 ? 10.382 -2.667 -17.197 1.00 93.75 85 GLY A N 1
ATOM 633 C CA . GLY A 1 85 ? 10.640 -3.391 -18.446 1.00 93.75 85 GLY A CA 1
ATOM 634 C C . GLY A 1 85 ? 10.531 -2.485 -19.672 1.00 93.75 85 GLY A C 1
ATOM 635 O O . GLY A 1 85 ? 11.490 -2.349 -20.420 1.00 93.75 85 GLY A O 1
ATOM 636 N N . ALA A 1 86 ? 9.422 -1.750 -19.801 1.00 96.31 86 ALA A N 1
ATOM 637 C CA . ALA A 1 86 ? 9.245 -0.810 -20.906 1.00 96.31 86 ALA A CA 1
ATOM 638 C C . ALA A 1 86 ? 10.312 0.299 -20.920 1.00 96.31 86 ALA A C 1
ATOM 640 O O . ALA A 1 86 ? 10.723 0.748 -21.986 1.00 96.31 86 ALA A O 1
ATOM 641 N N . ALA A 1 87 ? 10.768 0.770 -19.757 1.00 96.31 87 ALA A N 1
ATOM 642 C CA . ALA A 1 87 ? 11.848 1.750 -19.698 1.00 96.31 87 ALA A CA 1
ATOM 643 C C . ALA A 1 87 ? 13.180 1.161 -20.189 1.00 96.31 87 ALA A C 1
ATOM 645 O O . ALA A 1 87 ? 13.900 1.848 -20.904 1.00 96.31 87 ALA A O 1
ATOM 646 N N . LEU A 1 88 ? 13.493 -0.094 -19.857 1.00 95.50 88 LEU A N 1
ATOM 647 C CA . LEU A 1 88 ? 14.691 -0.776 -20.358 1.00 95.50 88 LEU A CA 1
ATOM 648 C C . LEU A 1 88 ? 14.631 -0.985 -21.877 1.00 95.50 88 LEU A C 1
ATOM 650 O O . LEU A 1 88 ? 15.593 -0.649 -22.559 1.00 95.50 88 LEU A O 1
ATOM 654 N N . ASP A 1 89 ? 13.485 -1.411 -22.415 1.00 94.44 89 ASP A N 1
ATOM 655 C CA . ASP A 1 89 ? 13.313 -1.586 -23.865 1.00 94.44 89 ASP A CA 1
ATOM 656 C C . ASP A 1 89 ? 13.544 -0.268 -24.631 1.00 94.44 89 ASP A C 1
ATOM 658 O O . ASP A 1 89 ? 14.172 -0.240 -25.689 1.00 94.44 89 ASP A O 1
ATOM 662 N N . ASN A 1 90 ? 13.064 0.856 -24.084 1.00 97.06 90 ASN A N 1
ATOM 663 C CA . ASN A 1 90 ? 13.246 2.174 -24.699 1.00 97.06 90 ASN A CA 1
ATOM 664 C C . ASN A 1 90 ? 14.640 2.778 -24.456 1.00 97.06 90 ASN A C 1
ATOM 666 O O . ASN A 1 90 ? 15.078 3.632 -25.231 1.00 97.06 90 ASN A O 1
ATOM 670 N N . LEU A 1 91 ? 15.336 2.364 -23.393 1.00 95.69 91 LEU A N 1
ATOM 671 C CA . LEU A 1 91 ? 16.698 2.805 -23.096 1.00 95.69 91 LEU A CA 1
ATOM 672 C C . LEU A 1 91 ? 17.657 2.390 -24.213 1.00 95.69 91 LEU A C 1
ATOM 674 O O . LEU A 1 91 ? 18.431 3.225 -24.680 1.00 95.69 91 LEU A O 1
ATOM 678 N N . ASP A 1 92 ? 17.575 1.138 -24.658 1.00 90.81 92 ASP A N 1
ATOM 679 C CA . ASP A 1 92 ? 18.443 0.609 -25.712 1.00 90.81 92 ASP A CA 1
ATOM 680 C C . ASP A 1 92 ? 18.247 1.366 -27.034 1.00 90.81 92 ASP A C 1
ATOM 682 O O . ASP A 1 92 ? 19.224 1.746 -27.683 1.00 90.81 92 ASP A O 1
ATOM 686 N N . GLY A 1 93 ? 16.993 1.673 -27.390 1.00 94.69 93 GLY A N 1
ATOM 687 C CA . GLY A 1 93 ? 16.670 2.502 -28.556 1.00 94.69 93 GLY A CA 1
ATOM 688 C C . GLY A 1 93 ? 17.237 3.920 -28.447 1.00 94.69 93 GLY A C 1
ATOM 689 O O . GLY A 1 93 ? 17.937 4.380 -29.345 1.00 94.69 93 GLY A O 1
ATOM 690 N N . ALA A 1 94 ? 17.026 4.590 -27.310 1.00 96.44 94 ALA A N 1
ATOM 691 C CA . ALA A 1 94 ? 17.540 5.943 -27.088 1.00 96.44 94 ALA A CA 1
ATOM 692 C C . ALA A 1 94 ? 19.077 6.013 -27.129 1.00 96.44 94 ALA A C 1
ATOM 694 O O . ALA A 1 94 ? 19.644 6.995 -27.611 1.00 96.44 94 ALA A O 1
ATOM 695 N N . LEU A 1 95 ? 19.765 4.975 -26.641 1.00 95.12 95 LEU A N 1
ATOM 696 C CA . LEU A 1 95 ? 21.222 4.874 -26.734 1.00 95.12 95 LEU A CA 1
ATOM 697 C C . LEU A 1 95 ? 21.692 4.688 -28.180 1.00 95.12 95 LEU A C 1
ATOM 699 O O . LEU A 1 95 ? 22.671 5.326 -28.571 1.00 95.12 95 LEU A O 1
ATOM 703 N N . ALA A 1 96 ? 21.004 3.856 -28.964 1.00 96.06 96 ALA A N 1
ATOM 704 C CA . ALA A 1 96 ? 21.315 3.648 -30.377 1.00 96.06 96 ALA A CA 1
ATOM 705 C C . ALA A 1 96 ? 21.130 4.931 -31.208 1.00 96.06 96 ALA A C 1
ATOM 707 O O . ALA A 1 96 ? 21.959 5.228 -32.069 1.00 96.06 96 ALA A O 1
ATOM 708 N N . ASP A 1 97 ? 20.101 5.719 -30.894 1.00 97.06 97 ASP A N 1
ATOM 709 C CA . ASP A 1 97 ? 19.793 6.986 -31.567 1.00 97.06 97 ASP A CA 1
ATOM 710 C C . ASP A 1 97 ? 20.680 8.160 -31.098 1.00 97.06 97 ASP A C 1
ATOM 712 O O . ASP A 1 97 ? 20.628 9.254 -31.664 1.00 97.06 97 ASP A O 1
ATOM 716 N N . GLY A 1 98 ? 21.505 7.959 -30.063 1.00 97.62 98 GLY A N 1
ATOM 717 C CA . GLY A 1 98 ? 22.341 9.008 -29.470 1.00 97.62 98 GLY A CA 1
ATOM 718 C C . GLY A 1 98 ? 21.570 10.028 -28.620 1.00 97.62 98 GLY A C 1
ATOM 719 O O . GLY A 1 98 ? 22.130 11.058 -28.235 1.00 97.62 98 GLY A O 1
ATOM 7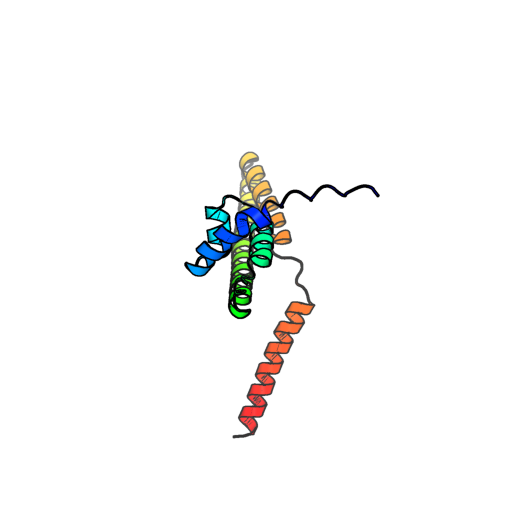20 N N . ASP A 1 99 ? 20.305 9.760 -28.282 1.00 97.88 99 ASP A N 1
ATOM 721 C CA . ASP A 1 99 ? 19.503 10.608 -27.397 1.00 97.88 99 ASP A CA 1
ATOM 722 C C . ASP A 1 99 ? 19.817 10.309 -25.923 1.00 97.88 99 ASP A C 1
ATOM 724 O O . ASP A 1 99 ? 19.112 9.597 -25.198 1.00 97.88 99 ASP A O 1
ATOM 728 N N . HIS A 1 100 ? 20.908 10.905 -25.449 1.00 95.69 100 HIS A N 1
ATOM 729 C CA . HIS A 1 100 ? 21.356 10.761 -24.066 1.00 95.69 100 HIS A CA 1
ATOM 730 C C . HIS A 1 100 ? 20.362 11.312 -23.033 1.00 95.69 100 HIS A C 1
ATOM 732 O O . HIS A 1 100 ? 20.371 10.870 -21.878 1.00 95.69 100 HIS A O 1
ATOM 738 N N . GLN A 1 101 ? 19.515 12.276 -23.408 1.00 97.19 101 GLN A N 1
ATOM 739 C CA . GLN A 1 101 ? 18.532 12.841 -22.487 1.00 97.19 101 GLN A CA 1
ATOM 740 C C . GLN A 1 101 ? 17.397 11.843 -22.244 1.00 97.19 101 GLN A C 1
ATOM 742 O O . GLN A 1 101 ? 17.060 11.583 -21.082 1.00 97.19 101 GLN A O 1
ATOM 747 N N . ALA A 1 102 ? 16.855 11.251 -23.310 1.00 94.69 102 ALA A N 1
ATOM 748 C CA . ALA A 1 102 ? 15.857 10.193 -23.204 1.00 94.69 102 ALA A CA 1
ATOM 749 C C . ALA A 1 102 ? 16.430 8.960 -22.493 1.00 94.69 102 ALA A C 1
ATOM 751 O O . ALA A 1 102 ? 15.821 8.469 -21.539 1.00 94.69 102 ALA A O 1
ATOM 752 N N . ALA A 1 103 ? 17.645 8.532 -22.852 1.00 96.62 103 ALA A N 1
ATOM 753 C CA . ALA A 1 103 ? 18.323 7.414 -22.197 1.00 96.62 103 ALA A CA 1
ATOM 754 C C . ALA A 1 103 ? 18.449 7.626 -20.676 1.00 96.62 103 ALA A C 1
ATOM 756 O O . ALA A 1 103 ? 18.131 6.744 -19.878 1.00 96.62 103 ALA A O 1
ATOM 757 N N . ARG A 1 104 ? 18.828 8.832 -20.233 1.00 96.69 104 ARG A N 1
ATOM 758 C CA . ARG A 1 104 ? 18.908 9.147 -18.798 1.00 96.69 104 ARG A CA 1
ATOM 759 C C . ARG A 1 104 ? 17.548 9.062 -18.101 1.00 96.69 104 ARG A C 1
ATOM 761 O O . ARG A 1 104 ? 17.482 8.590 -16.964 1.00 96.69 104 ARG A O 1
ATOM 768 N N . ALA A 1 105 ? 16.482 9.527 -18.748 1.00 96.69 105 ALA A N 1
ATOM 769 C CA . ALA A 1 105 ? 15.133 9.449 -18.196 1.00 96.69 105 ALA A CA 1
ATOM 770 C C . ALA A 1 105 ? 14.674 7.989 -18.050 1.00 96.69 105 ALA A C 1
ATOM 772 O O . ALA A 1 105 ? 14.200 7.602 -16.979 1.00 96.69 105 ALA A O 1
ATOM 773 N N . TYR A 1 106 ? 14.889 7.162 -19.075 1.00 97.25 106 TYR A N 1
ATOM 774 C CA . TYR A 1 106 ? 14.546 5.740 -19.038 1.00 97.25 106 TYR A CA 1
ATOM 775 C C . TYR A 1 106 ? 15.339 4.971 -17.980 1.00 97.25 106 TYR A C 1
ATOM 777 O O . TYR A 1 106 ? 14.743 4.250 -17.178 1.00 97.25 106 TYR A O 1
ATOM 785 N N . ALA A 1 107 ? 16.651 5.198 -17.881 1.00 95.56 107 ALA A N 1
ATOM 786 C CA . ALA A 1 107 ? 17.482 4.588 -16.845 1.00 95.56 107 ALA A CA 1
ATOM 787 C C . ALA A 1 107 ? 17.000 4.944 -15.424 1.00 95.56 107 ALA A C 1
ATOM 789 O O . ALA A 1 107 ? 16.980 4.090 -14.536 1.00 95.56 107 ALA A O 1
ATOM 790 N N . MET A 1 108 ? 16.556 6.187 -15.205 1.00 97.31 108 MET A N 1
ATOM 791 C CA . MET A 1 108 ? 15.988 6.610 -13.922 1.00 97.31 108 MET A CA 1
ATOM 792 C C . MET A 1 108 ? 14.678 5.880 -13.605 1.00 97.31 108 MET A C 1
ATOM 794 O O . MET A 1 108 ? 14.510 5.392 -12.487 1.00 97.31 108 MET A O 1
ATOM 798 N N . VAL A 1 109 ? 13.760 5.783 -14.572 1.00 95.94 109 VAL A N 1
ATOM 799 C CA . VAL A 1 109 ? 12.486 5.067 -14.389 1.00 95.94 109 VAL A CA 1
ATOM 800 C C . VAL A 1 109 ? 12.731 3.584 -14.115 1.00 95.94 109 VAL A C 1
ATOM 802 O O . VAL A 1 109 ? 12.142 3.046 -13.178 1.00 95.94 109 VAL A O 1
ATOM 805 N N . ALA A 1 110 ? 13.633 2.942 -14.861 1.00 94.19 110 ALA A N 1
ATOM 806 C CA . ALA A 1 110 ? 14.010 1.546 -14.650 1.00 94.19 110 ALA A CA 1
ATOM 807 C C . ALA A 1 110 ? 14.606 1.320 -13.249 1.00 94.19 110 ALA A C 1
ATOM 809 O O . ALA A 1 110 ? 14.210 0.385 -12.549 1.00 94.19 110 ALA A O 1
ATOM 810 N N . GLY A 1 111 ? 15.494 2.213 -12.800 1.00 93.38 111 GLY A N 1
ATOM 811 C CA . GLY A 1 111 ? 16.082 2.157 -11.460 1.00 93.38 111 GLY A CA 1
ATOM 812 C C . GLY A 1 111 ? 15.045 2.314 -10.345 1.00 93.38 111 GLY A C 1
ATOM 813 O O . GLY A 1 111 ? 14.991 1.492 -9.432 1.00 93.38 111 GLY A O 1
ATOM 814 N N . ILE A 1 112 ? 14.170 3.323 -10.442 1.00 95.19 112 ILE A N 1
ATOM 815 C CA . ILE A 1 112 ? 13.088 3.544 -9.467 1.00 95.19 112 ILE A CA 1
ATOM 816 C C . ILE A 1 112 ? 12.116 2.362 -9.461 1.00 95.19 112 ILE A C 1
ATOM 818 O O . ILE A 1 112 ? 11.730 1.893 -8.392 1.00 95.19 112 ILE A O 1
ATOM 822 N N . GLY A 1 113 ? 11.718 1.871 -10.635 1.00 91.00 113 GLY A N 1
ATOM 823 C CA .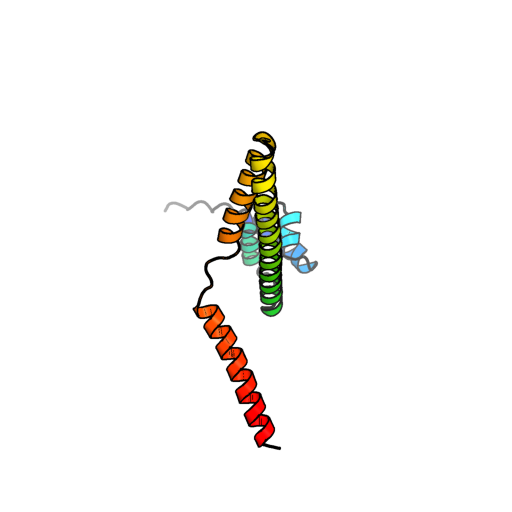 GLY A 1 113 ? 10.812 0.732 -10.751 1.00 91.00 113 GLY A CA 1
ATOM 824 C C . GLY A 1 113 ? 11.391 -0.525 -10.106 1.00 91.00 113 GLY A C 1
ATOM 825 O O . GLY A 1 113 ? 10.696 -1.180 -9.334 1.00 91.00 113 GLY A O 1
ATOM 826 N N . THR A 1 114 ? 12.678 -0.800 -10.328 1.00 90.19 114 THR A N 1
ATOM 827 C CA . THR A 1 114 ? 13.396 -1.924 -9.704 1.00 90.19 114 THR A CA 1
ATOM 828 C C . THR A 1 114 ? 13.456 -1.791 -8.180 1.00 90.19 114 THR A C 1
ATOM 830 O O . THR A 1 114 ? 13.120 -2.736 -7.471 1.00 90.19 114 THR A O 1
ATOM 833 N N . ASP A 1 115 ? 13.794 -0.611 -7.652 1.00 90.06 115 ASP A N 1
ATOM 834 C CA . ASP A 1 115 ? 13.788 -0.346 -6.203 1.00 90.06 115 ASP A CA 1
ATOM 835 C C . ASP A 1 115 ? 12.403 -0.587 -5.574 1.00 90.06 115 ASP A C 1
ATOM 837 O O . ASP A 1 115 ? 12.263 -1.245 -4.536 1.00 90.06 115 ASP A O 1
ATOM 841 N N . LYS A 1 116 ? 11.344 -0.100 -6.231 1.00 89.69 116 LYS A N 1
ATOM 842 C CA . LYS A 1 116 ? 9.970 -0.291 -5.750 1.00 89.69 116 LYS A CA 1
ATOM 843 C C . LYS A 1 116 ? 9.529 -1.743 -5.843 1.00 89.69 116 LYS A C 1
ATOM 845 O O . LYS A 1 116 ? 8.859 -2.200 -4.922 1.00 89.69 116 LYS A O 1
ATOM 850 N N . LEU A 1 117 ? 9.934 -2.480 -6.874 1.00 89.06 117 LEU A N 1
ATOM 851 C CA . LEU A 1 117 ? 9.690 -3.919 -6.969 1.00 89.06 117 LEU A CA 1
ATOM 852 C C . LEU A 1 117 ? 10.325 -4.681 -5.813 1.00 89.06 117 LEU A C 1
ATOM 854 O O . LEU A 1 117 ? 9.629 -5.459 -5.170 1.00 89.06 117 LEU A O 1
ATOM 858 N N . LEU A 1 118 ? 11.595 -4.417 -5.499 1.00 84.88 118 LEU A N 1
ATOM 859 C CA . LEU A 1 118 ? 12.292 -5.063 -4.380 1.00 84.88 118 LEU A CA 1
ATOM 860 C C . LEU A 1 118 ? 11.648 -4.733 -3.026 1.00 84.88 118 LEU A C 1
ATOM 862 O O . LEU A 1 118 ? 11.627 -5.559 -2.120 1.00 84.88 118 LEU A O 1
ATOM 866 N N . THR A 1 119 ? 11.086 -3.530 -2.891 1.00 86.56 119 THR A N 1
ATOM 867 C CA . THR A 1 119 ? 10.379 -3.113 -1.672 1.00 86.56 119 THR A CA 1
ATOM 868 C C . THR A 1 119 ? 8.989 -3.750 -1.555 1.00 86.56 119 THR A C 1
ATOM 870 O O . THR A 1 119 ? 8.563 -4.126 -0.464 1.00 86.56 119 THR A O 1
ATOM 873 N N . LEU A 1 120 ? 8.241 -3.819 -2.661 1.00 84.00 120 LEU A N 1
ATOM 874 C CA . LEU A 1 120 ? 6.856 -4.308 -2.690 1.00 84.00 120 LEU A CA 1
ATOM 875 C C . LEU A 1 120 ? 6.768 -5.831 -2.734 1.00 84.00 120 LEU A C 1
ATOM 877 O O . LEU A 1 120 ? 5.771 -6.386 -2.273 1.00 84.00 120 LEU A O 1
ATOM 881 N N . THR A 1 121 ? 7.820 -6.464 -3.242 1.00 76.06 121 THR A N 1
ATOM 882 C CA . THR A 1 121 ? 8.020 -7.909 -3.293 1.00 76.06 121 THR A CA 1
ATOM 883 C C . THR A 1 121 ? 9.107 -8.237 -2.269 1.00 76.06 121 THR A C 1
ATOM 885 O O . THR A 1 121 ? 10.257 -8.459 -2.651 1.00 76.06 121 THR A O 1
ATOM 888 N N . PRO A 1 122 ? 8.810 -8.196 -0.951 1.00 55.59 122 PRO A N 1
ATOM 889 C CA . PRO A 1 122 ? 9.758 -8.724 0.020 1.00 55.59 122 PRO A CA 1
ATOM 890 C C . PRO A 1 122 ? 10.071 -10.158 -0.408 1.00 55.59 122 PRO A C 1
ATOM 892 O O . PRO A 1 122 ? 9.159 -10.854 -0.860 1.00 55.59 122 PRO A O 1
ATOM 895 N N . ALA A 1 123 ? 11.358 -10.529 -0.362 1.00 54.19 123 ALA A N 1
ATOM 896 C CA . ALA A 1 123 ? 11.870 -11.823 -0.809 1.00 54.19 123 ALA A CA 1
ATOM 897 C C . ALA A 1 123 ? 10.834 -12.915 -0.546 1.00 54.19 123 ALA A C 1
ATOM 899 O O . ALA A 1 123 ? 10.354 -12.995 0.586 1.00 54.19 123 ALA A O 1
ATOM 900 N N . HIS A 1 124 ? 10.466 -13.660 -1.600 1.00 50.78 124 HIS A N 1
ATOM 901 C CA . HIS A 1 124 ? 9.584 -14.823 -1.513 1.00 50.78 124 HIS A CA 1
ATOM 902 C C . HIS A 1 124 ? 9.894 -15.541 -0.211 1.00 50.78 124 HIS A C 1
ATOM 904 O O . HIS A 1 124 ? 10.992 -16.070 -0.063 1.00 50.78 124 HIS A O 1
ATOM 910 N N . ASP A 1 125 ? 8.984 -15.453 0.754 1.00 49.69 125 ASP A N 1
ATOM 911 C CA . ASP A 1 125 ? 9.122 -16.198 1.985 1.00 49.69 125 ASP A CA 1
ATOM 912 C C . ASP A 1 125 ? 8.902 -17.660 1.586 1.00 49.69 125 ASP A C 1
ATOM 914 O O . ASP A 1 125 ? 7.763 -18.020 1.257 1.00 49.69 125 ASP A O 1
ATOM 918 N N . PRO A 1 126 ? 9.956 -18.497 1.532 1.00 50.81 126 PRO A N 1
ATOM 919 C CA . PRO A 1 126 ? 9.803 -19.886 1.116 1.00 50.81 126 PRO A CA 1
ATOM 920 C C . PRO A 1 126 ? 8.844 -20.634 2.057 1.00 50.81 126 PRO A C 1
ATOM 922 O O . PRO A 1 126 ? 8.237 -21.630 1.665 1.00 50.81 126 PRO A O 1
ATOM 925 N N . GLU A 1 127 ? 8.645 -20.130 3.280 1.00 54.84 127 GLU A N 1
ATOM 926 C CA . GLU A 1 127 ? 7.687 -20.655 4.248 1.00 54.84 127 GLU A CA 1
ATOM 927 C C . GLU A 1 127 ? 6.228 -20.387 3.822 1.00 54.84 127 GLU A C 1
ATOM 929 O O . GLU A 1 127 ? 5.349 -21.227 4.030 1.00 54.84 127 GLU A O 1
ATOM 934 N N . SER A 1 128 ? 5.966 -19.267 3.140 1.00 52.66 128 SER A N 1
ATOM 935 C CA . SER A 1 128 ? 4.641 -18.895 2.624 1.00 52.66 128 SER A CA 1
ATOM 936 C C . SER A 1 128 ? 4.250 -19.699 1.376 1.00 52.66 128 SER A C 1
ATOM 938 O O . SER A 1 128 ? 3.103 -20.148 1.255 1.00 52.66 128 SER A O 1
ATOM 940 N N . GLU A 1 129 ? 5.203 -19.968 0.477 1.00 53.19 129 GLU A N 1
ATOM 941 C CA . GLU A 1 129 ? 4.991 -20.889 -0.651 1.00 53.19 129 GLU A CA 1
ATOM 942 C C . GLU A 1 129 ? 4.809 -22.328 -0.170 1.00 53.19 129 GLU A C 1
ATOM 944 O O . GLU A 1 129 ? 3.855 -22.993 -0.576 1.00 53.19 129 GLU A O 1
ATOM 949 N N . GLY A 1 130 ? 5.650 -22.782 0.767 1.00 64.62 130 GLY A N 1
ATOM 950 C CA . GLY A 1 130 ? 5.526 -24.102 1.382 1.00 64.62 130 GLY A CA 1
ATOM 951 C C . GLY A 1 130 ? 4.172 -24.297 2.063 1.00 64.62 130 GLY A C 1
ATOM 952 O O . GLY A 1 130 ? 3.537 -25.338 1.901 1.00 64.62 130 GLY A O 1
ATOM 953 N N . ARG A 1 131 ? 3.668 -23.271 2.758 1.00 67.69 131 ARG A N 1
ATOM 954 C CA . ARG A 1 131 ? 2.344 -23.302 3.390 1.00 67.69 131 ARG A CA 1
ATOM 955 C C . ARG A 1 131 ? 1.204 -23.316 2.373 1.00 67.69 131 ARG A C 1
ATOM 957 O O . ARG A 1 131 ? 0.239 -24.050 2.572 1.00 67.69 131 ARG A O 1
ATOM 964 N N . THR A 1 132 ? 1.298 -22.536 1.298 1.00 69.69 132 THR A N 1
ATOM 965 C CA . THR A 1 132 ? 0.270 -22.496 0.242 1.00 69.69 132 THR A CA 1
ATOM 966 C C . THR A 1 132 ? 0.210 -23.824 -0.514 1.00 69.69 132 THR A C 1
ATOM 968 O O . THR A 1 132 ? -0.874 -24.382 -0.690 1.00 69.69 132 THR A O 1
ATOM 971 N N . ALA A 1 133 ? 1.368 -24.385 -0.867 1.00 72.62 133 ALA A N 1
ATOM 972 C CA . ALA A 1 133 ? 1.476 -25.703 -1.483 1.00 72.62 133 ALA A CA 1
ATOM 973 C C . ALA A 1 133 ? 0.976 -26.818 -0.547 1.00 72.62 133 ALA A C 1
ATOM 975 O O . ALA A 1 133 ? 0.231 -27.696 -0.977 1.00 72.62 133 ALA A O 1
ATOM 976 N N . ALA A 1 134 ? 1.309 -26.758 0.748 1.00 74.38 134 ALA A N 1
ATOM 977 C CA . ALA A 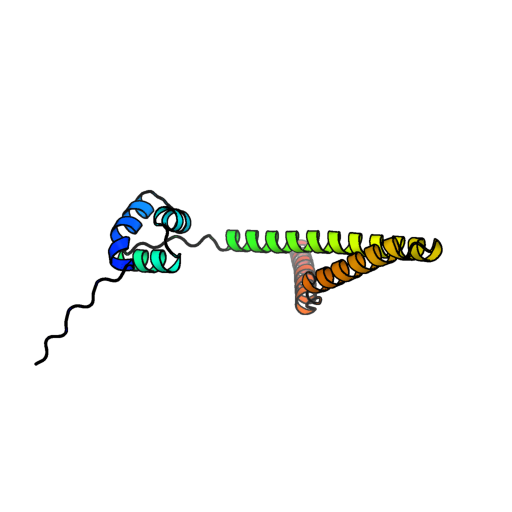1 134 ? 0.830 -27.723 1.737 1.00 74.38 134 ALA A CA 1
ATOM 978 C C . ALA A 1 134 ? -0.694 -27.670 1.923 1.00 74.38 134 ALA A C 1
ATOM 980 O O . ALA A 1 134 ? -1.329 -28.715 2.042 1.00 74.38 134 ALA A O 1
ATOM 981 N N . LEU A 1 135 ? -1.296 -26.474 1.922 1.00 83.69 135 LEU A N 1
ATOM 982 C CA . LEU A 1 135 ? -2.751 -26.311 2.008 1.00 83.69 135 LEU A CA 1
ATOM 983 C C . LEU A 1 135 ? -3.468 -26.825 0.754 1.00 83.69 135 LEU A C 1
ATOM 985 O O . LEU A 1 135 ? -4.515 -27.457 0.882 1.00 83.69 135 LEU A O 1
ATOM 989 N N . ALA A 1 136 ? -2.900 -26.603 -0.435 1.00 85.19 136 ALA A N 1
ATOM 990 C CA . ALA A 1 136 ? -3.425 -27.164 -1.678 1.00 85.19 136 ALA A CA 1
ATOM 991 C C . ALA A 1 136 ? -3.393 -28.704 -1.654 1.00 85.19 136 ALA A C 1
ATOM 993 O O . ALA A 1 136 ? -4.420 -29.340 -1.883 1.00 85.19 136 ALA A O 1
ATOM 994 N N . ALA A 1 137 ? -2.261 -29.295 -1.257 1.00 84.12 137 ALA A N 1
ATOM 995 C CA . ALA A 1 137 ? -2.111 -30.746 -1.133 1.00 84.12 137 ALA A CA 1
ATOM 996 C C . ALA A 1 137 ? -3.063 -31.359 -0.086 1.00 84.12 137 ALA A C 1
ATOM 998 O O . ALA A 1 137 ? -3.638 -32.424 -0.306 1.00 84.12 137 ALA A O 1
ATOM 999 N N . LEU A 1 138 ? -3.280 -30.676 1.044 1.00 88.44 138 LEU A N 1
ATOM 1000 C CA . LEU A 1 138 ? -4.268 -31.081 2.051 1.00 88.44 138 LEU A CA 1
ATOM 1001 C C . LEU A 1 138 ? -5.701 -31.036 1.507 1.00 88.44 138 LEU A C 1
ATOM 1003 O O . LEU A 1 138 ? -6.492 -31.930 1.806 1.00 88.44 138 LEU A O 1
ATOM 1007 N N . GLY A 1 139 ? -6.030 -30.025 0.699 1.00 91.69 139 GLY A N 1
ATOM 1008 C CA . GLY A 1 139 ? -7.323 -29.920 0.026 1.00 91.69 139 GLY A CA 1
ATOM 1009 C C . GLY A 1 139 ? -7.578 -31.082 -0.936 1.00 91.69 139 GLY A C 1
ATOM 1010 O O . GLY A 1 139 ? -8.655 -31.678 -0.899 1.00 91.69 139 GLY A O 1
ATOM 1011 N N . GLU A 1 140 ? -6.579 -31.449 -1.739 1.00 90.62 140 GLU A N 1
ATOM 1012 C CA . GLU A 1 140 ? -6.646 -32.606 -2.642 1.00 90.62 140 GLU A CA 1
ATOM 1013 C C . GLU A 1 140 ? -6.801 -33.924 -1.876 1.00 90.62 140 GLU A C 1
ATOM 1015 O O . GLU A 1 140 ? -7.682 -34.723 -2.198 1.00 90.62 140 GLU A O 1
ATOM 1020 N N . LEU A 1 141 ? -6.017 -34.126 -0.811 1.00 85.38 141 LEU A N 1
ATOM 1021 C CA . LEU A 1 141 ? -6.097 -35.318 0.037 1.00 85.38 141 LEU A CA 1
ATOM 1022 C C . LEU A 1 141 ? -7.481 -35.456 0.689 1.00 85.38 141 LEU A C 1
ATOM 1024 O O . LEU A 1 141 ? -8.079 -36.529 0.674 1.00 85.38 141 LEU A O 1
ATOM 1028 N N . MET A 1 142 ? -8.014 -34.365 1.242 1.00 91.19 142 MET A N 1
ATOM 1029 C CA . MET A 1 142 ? -9.355 -34.355 1.828 1.00 91.19 142 MET A CA 1
ATOM 1030 C C . MET A 1 142 ? -10.450 -34.608 0.786 1.00 91.19 142 MET A C 1
ATOM 1032 O O . MET A 1 142 ? -11.454 -35.244 1.105 1.00 91.19 142 MET A O 1
ATOM 1036 N N . GLY A 1 143 ? -10.273 -34.115 -0.442 1.00 90.38 143 GLY A N 1
ATOM 1037 C CA . GLY A 1 143 ? -11.165 -34.413 -1.560 1.00 90.38 143 GLY A CA 1
ATOM 1038 C C . GLY A 1 143 ? -11.157 -35.900 -1.917 1.00 90.38 143 GLY A C 1
ATOM 1039 O O . GLY A 1 143 ? -12.222 -36.496 -2.056 1.00 90.38 143 GLY A O 1
ATOM 1040 N N . ALA A 1 144 ? -9.972 -36.509 -1.981 1.00 83.50 144 ALA A N 1
ATOM 1041 C CA . ALA A 1 144 ? -9.808 -37.930 -2.274 1.00 83.50 144 ALA A CA 1
ATOM 1042 C C . ALA A 1 144 ? -10.427 -38.837 -1.196 1.00 83.50 144 ALA A C 1
ATOM 1044 O O . ALA A 1 144 ? -11.095 -39.804 -1.543 1.00 83.50 144 ALA A O 1
ATOM 1045 N N . ILE A 1 145 ? -10.267 -38.499 0.090 1.00 82.88 145 ILE A N 1
ATOM 1046 C CA . ILE A 1 145 ? -10.870 -39.254 1.206 1.00 82.88 145 ILE A CA 1
ATOM 1047 C C . ILE A 1 145 ? -12.401 -39.219 1.130 1.00 82.88 145 ILE A C 1
ATOM 1049 O O . ILE A 1 145 ? -13.058 -40.241 1.290 1.00 82.88 145 ILE A O 1
ATOM 1053 N N . ARG A 1 146 ? -12.989 -38.056 0.830 1.00 89.00 146 ARG A N 1
ATOM 1054 C CA . ARG A 1 146 ? -14.449 -37.950 0.679 1.00 89.00 146 ARG A CA 1
ATOM 1055 C C . ARG A 1 146 ? -14.969 -38.750 -0.510 1.00 89.00 146 ARG A C 1
ATOM 1057 O O . ARG A 1 146 ? -16.022 -39.353 -0.406 1.00 89.00 146 ARG A O 1
ATOM 1064 N N . ALA A 1 147 ? -14.220 -38.773 -1.609 1.00 83.31 147 ALA A N 1
ATOM 1065 C CA . ALA A 1 147 ? -14.579 -39.536 -2.800 1.00 83.31 147 ALA A CA 1
ATOM 1066 C C . ALA A 1 147 ? -14.414 -41.058 -2.629 1.00 83.31 147 ALA A C 1
ATOM 1068 O O . ALA A 1 147 ? -14.911 -41.804 -3.465 1.00 83.31 147 ALA A O 1
ATOM 1069 N N . SER A 1 148 ? -13.699 -41.521 -1.596 1.00 77.25 148 SER A N 1
ATOM 1070 C CA . SER A 1 148 ? -13.562 -42.948 -1.275 1.00 77.25 148 SER A CA 1
ATOM 1071 C C . SER A 1 148 ? -14.618 -43.478 -0.302 1.00 77.25 148 SER A C 1
ATOM 1073 O O . SER A 1 148 ? -14.697 -44.691 -0.124 1.00 77.25 148 SER A O 1
ATOM 1075 N N . ASP A 1 149 ? -15.388 -42.586 0.330 1.00 73.81 149 ASP A N 1
ATOM 1076 C CA . ASP A 1 149 ? -16.454 -42.926 1.284 1.00 73.81 149 ASP A CA 1
ATOM 1077 C C . ASP A 1 149 ? -17.856 -43.002 0.625 1.00 73.81 149 ASP A C 1
ATOM 1079 O O . ASP A 1 149 ? -18.816 -43.382 1.301 1.00 73.81 149 ASP A O 1
ATOM 1083 N N . ASP A 1 150 ? -17.964 -42.676 -0.672 1.00 62.41 150 ASP A N 1
ATOM 1084 C CA . ASP A 1 150 ? -19.151 -42.828 -1.541 1.00 62.41 150 ASP A CA 1
ATOM 1085 C C . ASP A 1 150 ? -19.041 -44.083 -2.434 1.00 62.41 150 ASP A C 1
ATOM 1087 O O . ASP A 1 150 ? -20.077 -44.765 -2.638 1.00 62.41 150 ASP A O 1
#